Protein AF-A0A942PA89-F1 (afdb_monomer_lite)

pLDDT: mean 78.85, std 12.21, range [45.62, 94.44]

Secondary structure (DSSP, 8-state):
--------GGGGHHHHHHHHHHHHHHHS-B-TTS-B----HHHHHHHHHHHHHHHHHHHHHHHHHHHHHHHTTTTS--HHHHHHHHT--

Radius of gyration: 28.87 Å; chains: 1; bounding box: 71×28×63 Å

Structure (mmCIF, N/CA/C/O backbone):
data_AF-A0A942PA89-F1
#
_entry.id   AF-A0A942PA89-F1
#
loop_
_atom_site.group_PDB
_atom_site.id
_atom_site.type_symbol
_atom_site.label_atom_id
_atom_site.label_alt_id
_atom_site.label_comp_id
_atom_site.label_asym_id
_atom_site.label_entity_id
_atom_site.label_seq_id
_atom_site.pdbx_PDB_ins_code
_atom_site.Cartn_x
_atom_site.Cartn_y
_atom_site.Cartn_z
_atom_site.occupancy
_atom_site.B_iso_or_equiv
_atom_site.auth_seq_id
_atom_site.auth_comp_id
_atom_site.auth_asym_id
_atom_site.auth_atom_id
_atom_site.pdbx_PDB_model_num
ATOM 1 N N . MET A 1 1 ? 52.255 -4.912 -19.191 1.00 45.62 1 MET A N 1
ATOM 2 C CA . MET A 1 1 ? 51.501 -4.195 -20.234 1.00 45.62 1 MET A CA 1
ATOM 3 C C . MET A 1 1 ? 50.154 -3.901 -19.617 1.00 45.62 1 MET A C 1
ATOM 5 O O . MET A 1 1 ? 49.379 -4.827 -19.435 1.00 45.62 1 MET A O 1
ATOM 9 N N . GLU A 1 2 ? 49.972 -2.683 -19.121 1.00 54.75 2 GLU A N 1
ATOM 10 C CA . GLU A 1 2 ? 48.708 -2.257 -18.524 1.00 54.75 2 GLU A CA 1
ATOM 11 C C . GLU A 1 2 ? 47.772 -1.917 -19.682 1.00 54.75 2 GLU A C 1
ATOM 13 O O . GLU A 1 2 ? 48.021 -0.975 -20.431 1.00 54.75 2 GLU A O 1
ATOM 18 N N . GLU A 1 3 ? 46.766 -2.757 -19.911 1.00 65.19 3 GLU A N 1
ATOM 19 C CA . GLU A 1 3 ? 45.706 -2.442 -20.862 1.00 65.19 3 GLU A CA 1
ATOM 20 C C . GLU A 1 3 ? 44.861 -1.322 -20.253 1.00 65.19 3 GLU A C 1
ATOM 22 O O . GLU A 1 3 ? 44.082 -1.543 -19.323 1.00 65.19 3 GLU A O 1
ATOM 27 N N . GLU A 1 4 ? 45.041 -0.098 -20.748 1.00 64.44 4 GLU A N 1
ATOM 28 C CA . GLU A 1 4 ? 44.142 1.009 -20.439 1.00 64.44 4 GLU A CA 1
ATOM 29 C C . GLU A 1 4 ? 42.742 0.644 -20.949 1.00 64.44 4 GLU A C 1
ATOM 31 O O . GLU A 1 4 ? 42.446 0.706 -22.144 1.00 64.44 4 GLU A O 1
ATOM 36 N N . LEU A 1 5 ? 41.863 0.226 -20.033 1.00 73.62 5 LEU A N 1
ATOM 37 C CA . LEU A 1 5 ? 40.448 0.023 -20.325 1.00 73.62 5 LEU A CA 1
ATOM 38 C C . LEU A 1 5 ? 39.808 1.381 -20.632 1.00 73.62 5 LEU A C 1
ATOM 40 O O . LEU A 1 5 ? 39.331 2.093 -19.746 1.00 73.62 5 LEU A O 1
ATOM 44 N N . ILE A 1 6 ? 39.774 1.736 -21.914 1.00 77.38 6 ILE A N 1
ATOM 45 C CA . ILE A 1 6 ? 39.042 2.900 -22.409 1.00 77.38 6 ILE A CA 1
ATOM 46 C C . ILE A 1 6 ? 37.548 2.566 -22.348 1.00 77.38 6 ILE A C 1
ATOM 48 O O . ILE A 1 6 ? 36.960 2.040 -23.293 1.00 77.38 6 ILE A O 1
ATOM 52 N N . LEU A 1 7 ? 36.931 2.845 -21.199 1.00 77.19 7 LEU A N 1
ATOM 53 C CA . LEU A 1 7 ? 35.498 2.673 -20.980 1.00 77.19 7 LEU A CA 1
ATOM 54 C C . LEU A 1 7 ? 34.708 3.678 -21.839 1.00 77.19 7 LEU A C 1
ATOM 56 O O . LEU A 1 7 ? 34.825 4.893 -21.640 1.00 77.19 7 LEU A O 1
ATOM 60 N N . PRO A 1 8 ? 33.867 3.209 -22.779 1.00 82.81 8 PRO A N 1
ATOM 61 C CA . PRO A 1 8 ? 33.037 4.087 -23.591 1.00 82.81 8 PRO A CA 1
ATOM 62 C C . PRO A 1 8 ? 32.072 4.888 -22.714 1.00 82.81 8 PRO A C 1
ATOM 64 O O . PRO A 1 8 ? 31.435 4.340 -21.815 1.00 82.81 8 PRO A O 1
ATOM 67 N N . LYS A 1 9 ? 31.874 6.175 -23.022 1.00 80.81 9 LYS A N 1
ATOM 68 C CA . LYS A 1 9 ? 30.957 7.062 -22.271 1.00 80.81 9 LYS A CA 1
ATOM 69 C C . LYS A 1 9 ? 29.528 6.504 -22.149 1.00 80.81 9 LYS A C 1
ATOM 71 O O . LYS A 1 9 ? 28.848 6.779 -21.167 1.00 80.81 9 LYS A O 1
ATOM 76 N N . TRP A 1 10 ? 29.098 5.676 -23.103 1.00 82.69 10 TRP A N 1
ATOM 77 C CA . TRP A 1 10 ? 27.798 4.997 -23.108 1.00 82.69 10 TRP A CA 1
ATOM 78 C C . TRP A 1 10 ? 27.618 3.958 -21.994 1.00 82.69 10 TRP A C 1
ATOM 80 O O . TRP A 1 10 ? 26.482 3.633 -21.663 1.00 82.69 10 TRP A O 1
ATOM 90 N N . VAL A 1 11 ? 28.696 3.477 -21.364 1.00 87.62 11 VAL A N 1
ATOM 91 C CA . VAL A 1 11 ? 28.609 2.533 -20.234 1.00 87.62 11 VAL A CA 1
ATOM 92 C C . VAL A 1 11 ? 27.844 3.140 -19.055 1.00 87.62 11 VAL A C 1
ATOM 94 O O . VAL A 1 11 ? 27.129 2.425 -18.359 1.00 87.62 11 VAL A O 1
ATOM 97 N N . TRP A 1 12 ? 27.881 4.465 -18.890 1.00 86.50 12 TRP A N 1
ATOM 98 C CA . TRP A 1 12 ? 27.094 5.175 -17.876 1.00 86.50 12 TRP A CA 1
ATOM 99 C C . TRP A 1 12 ? 25.584 5.168 -18.138 1.00 86.50 12 TRP A C 1
ATOM 101 O O . TRP A 1 12 ? 24.807 5.365 -17.206 1.00 86.50 12 TRP A O 1
ATOM 111 N N . ALA A 1 13 ? 25.135 4.895 -19.366 1.00 89.56 13 ALA A N 1
ATOM 112 C CA . ALA A 1 13 ? 23.708 4.775 -19.661 1.00 89.56 13 ALA A CA 1
ATOM 113 C C . ALA A 1 13 ? 23.100 3.505 -19.044 1.00 89.56 13 ALA A C 1
ATOM 115 O O . ALA A 1 13 ? 21.920 3.486 -18.705 1.00 89.56 13 ALA A O 1
ATOM 116 N N . PHE A 1 14 ? 23.903 2.456 -18.856 1.00 91.25 14 PHE A N 1
ATOM 117 C CA . PHE A 1 14 ? 23.446 1.181 -18.315 1.00 91.25 14 PHE A CA 1
ATOM 118 C C . PHE A 1 14 ? 22.950 1.262 -16.859 1.00 91.25 14 PHE A C 1
ATOM 120 O O . PHE A 1 14 ? 21.814 0.855 -16.608 1.00 91.25 14 PHE A O 1
ATOM 127 N N . PRO A 1 15 ? 23.702 1.831 -15.890 1.00 91.94 15 PRO A N 1
ATOM 128 C CA . PRO A 1 15 ? 23.190 1.997 -14.532 1.00 91.94 15 PRO A CA 1
ATOM 129 C C . PRO A 1 15 ? 21.968 2.920 -14.488 1.00 91.94 15 PRO A C 1
ATOM 131 O O . PRO A 1 15 ? 21.032 2.649 -13.741 1.00 91.94 15 PRO A O 1
ATOM 134 N N . VAL A 1 16 ? 21.920 3.961 -15.328 1.00 93.12 16 VAL A N 1
ATOM 135 C CA . VAL A 1 16 ? 20.747 4.844 -15.435 1.00 93.12 16 VAL A CA 1
ATOM 136 C C . VAL A 1 16 ? 19.517 4.067 -15.912 1.00 93.12 16 VAL A C 1
ATOM 138 O O . VAL A 1 16 ? 18.451 4.181 -15.311 1.00 93.12 16 VAL A O 1
ATOM 141 N N . LEU A 1 17 ? 19.665 3.226 -16.938 1.00 93.88 17 LEU A N 1
ATOM 142 C CA . LEU A 1 17 ? 18.592 2.366 -17.439 1.00 93.88 17 LEU A CA 1
ATOM 143 C C . LEU A 1 17 ? 18.087 1.405 -16.353 1.00 93.88 17 LEU A C 1
ATOM 145 O O . LEU A 1 17 ? 16.878 1.258 -16.176 1.00 93.88 17 LEU A O 1
ATOM 149 N N . ILE A 1 18 ? 19.002 0.784 -15.604 1.00 94.31 18 ILE A N 1
ATOM 150 C CA . ILE A 1 18 ? 18.655 -0.118 -14.499 1.00 94.31 18 ILE A CA 1
ATOM 151 C C . ILE A 1 18 ? 17.866 0.624 -13.422 1.00 94.31 18 ILE A C 1
ATOM 153 O O . ILE A 1 18 ? 16.850 0.112 -12.956 1.00 94.31 18 ILE A O 1
ATOM 157 N N . ILE A 1 19 ? 18.291 1.832 -13.048 1.00 94.25 19 ILE A N 1
ATOM 158 C CA . ILE A 1 19 ? 17.589 2.649 -12.053 1.00 94.25 19 ILE A CA 1
ATOM 159 C C . ILE A 1 19 ? 16.175 2.982 -12.537 1.00 94.25 19 ILE A C 1
ATOM 161 O O . ILE A 1 19 ? 15.218 2.816 -11.783 1.00 94.25 19 ILE A O 1
ATOM 165 N N . LEU A 1 20 ? 16.016 3.395 -13.797 1.00 92.56 20 LEU A N 1
ATOM 166 C CA . LEU A 1 20 ? 14.701 3.703 -14.367 1.00 92.56 20 LEU A CA 1
ATOM 167 C C . LEU A 1 20 ? 13.783 2.473 -14.400 1.00 92.56 20 LEU A C 1
ATOM 169 O O . LEU A 1 20 ? 12.609 2.574 -14.043 1.00 92.56 20 LEU A O 1
ATOM 173 N N . LEU A 1 21 ? 14.315 1.302 -14.762 1.00 90.00 21 LEU A N 1
ATOM 174 C CA . LEU A 1 21 ? 13.574 0.039 -14.733 1.00 90.00 21 LEU A CA 1
ATOM 175 C C . LEU A 1 21 ? 13.176 -0.363 -13.313 1.00 90.00 21 LEU A C 1
ATOM 177 O O . LEU A 1 21 ? 12.034 -0.766 -13.090 1.00 90.00 21 LEU A O 1
ATOM 181 N N . ALA A 1 22 ? 14.088 -0.230 -12.351 1.00 90.31 22 ALA A N 1
ATOM 182 C CA . ALA A 1 22 ? 13.820 -0.535 -10.952 1.00 90.31 22 ALA A CA 1
ATOM 183 C C . ALA A 1 22 ? 12.732 0.385 -10.386 1.00 90.31 22 ALA A C 1
ATOM 185 O O . ALA A 1 22 ? 11.791 -0.092 -9.753 1.00 90.31 22 ALA A O 1
ATOM 186 N N . LEU A 1 23 ? 12.805 1.688 -10.673 1.00 89.12 23 LEU A N 1
ATOM 187 C CA . LEU A 1 23 ? 11.776 2.653 -10.284 1.00 89.12 23 LEU A CA 1
ATOM 188 C C . LEU A 1 23 ? 10.426 2.313 -10.921 1.00 89.12 23 LEU A C 1
ATOM 190 O O 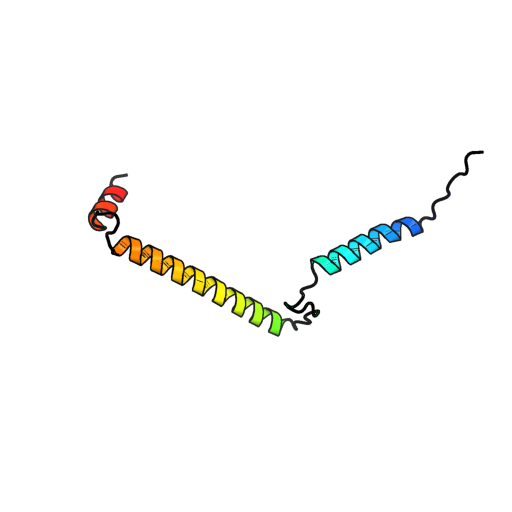. LEU A 1 23 ? 9.419 2.243 -10.221 1.00 89.12 23 LEU A O 1
ATOM 194 N N . GLY A 1 24 ? 10.396 2.028 -12.223 1.00 83.25 24 GLY A N 1
ATOM 195 C CA . GLY A 1 24 ? 9.175 1.598 -12.901 1.00 83.25 24 GLY A CA 1
ATOM 196 C C . GLY A 1 24 ? 8.587 0.330 -12.279 1.00 83.25 24 GLY A C 1
ATOM 197 O O . GLY A 1 24 ? 7.388 0.256 -12.036 1.00 83.25 24 GLY A O 1
ATOM 198 N N . TYR A 1 25 ? 9.426 -0.651 -11.948 1.00 81.12 25 TYR A N 1
ATOM 199 C CA . TYR A 1 25 ? 8.990 -1.894 -11.318 1.00 81.12 25 TYR A CA 1
ATOM 200 C C . TYR A 1 25 ? 8.430 -1.684 -9.902 1.00 81.12 25 TYR A C 1
ATOM 202 O O . TYR A 1 25 ? 7.411 -2.288 -9.572 1.00 81.12 25 TYR A O 1
ATOM 210 N N . LEU A 1 26 ? 9.078 -0.852 -9.075 1.00 82.31 26 LEU A N 1
ATOM 211 C CA . LEU A 1 26 ? 8.665 -0.594 -7.688 1.00 82.31 26 LEU A CA 1
ATOM 212 C C . LEU A 1 26 ? 7.396 0.262 -7.599 1.00 82.31 26 LEU A C 1
ATOM 214 O O . LEU A 1 26 ? 6.557 0.020 -6.735 1.00 82.31 26 LEU A O 1
ATOM 218 N N . TYR A 1 27 ? 7.273 1.273 -8.458 1.00 79.19 27 TYR A N 1
ATOM 219 C CA . TYR A 1 27 ? 6.215 2.280 -8.354 1.00 79.19 27 TYR A CA 1
ATOM 220 C C . TYR A 1 27 ? 5.052 2.059 -9.323 1.00 79.19 27 TYR A C 1
ATOM 222 O O . TYR A 1 27 ? 4.015 2.706 -9.169 1.00 79.19 27 TYR A O 1
ATOM 230 N N . SER A 1 28 ? 5.177 1.155 -10.303 1.00 71.31 28 SER A N 1
ATOM 231 C CA . SER A 1 28 ? 4.052 0.810 -11.172 1.00 71.31 28 SER A CA 1
ATOM 232 C C . SER A 1 28 ? 2.962 0.116 -10.349 1.00 71.31 28 SER A C 1
ATOM 234 O O . SER A 1 28 ? 3.201 -0.974 -9.824 1.00 71.31 28 SER A O 1
ATOM 236 N N . PRO A 1 29 ? 1.744 0.679 -10.270 1.00 65.56 29 PRO A N 1
ATOM 237 C CA . PRO A 1 29 ? 0.633 0.014 -9.609 1.00 65.56 29 PRO A CA 1
ATOM 238 C C . PRO A 1 29 ? 0.292 -1.279 -10.362 1.00 65.56 29 PRO A C 1
ATOM 240 O O . PRO A 1 29 ? 0.049 -1.275 -11.571 1.00 65.56 29 PRO A O 1
ATOM 243 N N . ARG A 1 30 ? 0.310 -2.403 -9.644 1.00 67.25 30 ARG A N 1
ATOM 244 C CA . ARG A 1 30 ? -0.039 -3.730 -10.162 1.00 67.25 30 ARG A CA 1
ATOM 245 C C . ARG A 1 30 ? -1.216 -4.294 -9.384 1.00 67.25 30 ARG A C 1
ATOM 247 O O . ARG A 1 30 ? -1.329 -4.081 -8.178 1.00 67.25 30 ARG A O 1
ATOM 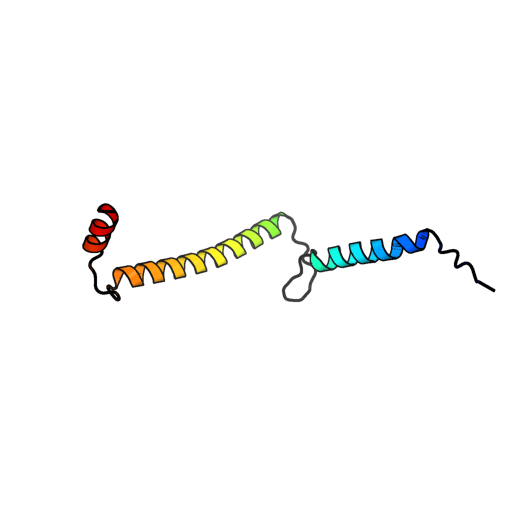254 N N . GLU A 1 31 ? -2.090 -4.999 -10.089 1.00 64.50 31 GLU A N 1
ATOM 255 C CA . GLU A 1 31 ? -3.191 -5.748 -9.487 1.00 64.50 31 GLU A CA 1
ATOM 256 C C . GLU A 1 31 ? -2.673 -6.894 -8.614 1.00 64.50 31 GLU A C 1
ATOM 258 O O . GLU A 1 31 ? -1.514 -7.305 -8.716 1.00 64.50 31 GLU A O 1
ATOM 263 N N . ARG A 1 32 ? -3.566 -7.470 -7.803 1.00 60.12 32 ARG A N 1
ATOM 264 C CA . ARG A 1 32 ? -3.298 -8.680 -7.010 1.00 60.12 32 ARG A CA 1
ATOM 265 C C . ARG A 1 32 ? -2.796 -9.859 -7.856 1.00 60.12 32 ARG A C 1
ATOM 267 O O . ARG A 1 32 ? -2.021 -10.662 -7.352 1.00 60.12 32 ARG A O 1
ATOM 274 N N . ASP A 1 33 ? -3.164 -9.885 -9.134 1.00 65.12 33 ASP A N 1
ATOM 275 C CA . ASP A 1 33 ? -2.777 -10.921 -10.098 1.00 65.12 33 ASP A CA 1
ATOM 276 C C . ASP A 1 33 ? -1.561 -10.515 -10.958 1.00 65.12 33 ASP A C 1
ATOM 278 O O . ASP A 1 33 ? -1.285 -11.121 -11.992 1.00 65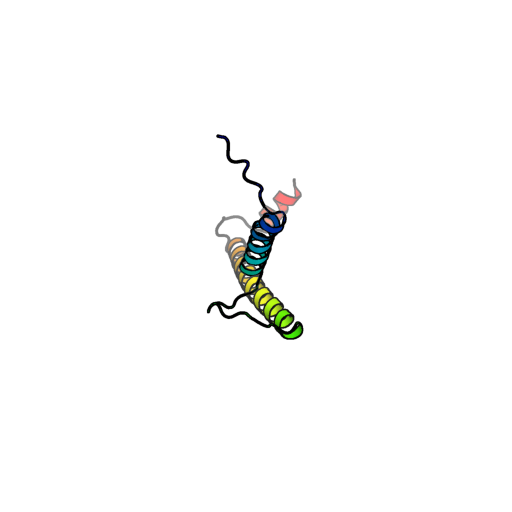.12 33 ASP A O 1
ATOM 282 N N . GLY A 1 34 ? -0.841 -9.451 -10.578 1.00 62.22 34 GLY A N 1
ATOM 283 C CA . GLY A 1 34 ? 0.363 -8.982 -11.274 1.00 62.22 34 GLY A CA 1
ATOM 284 C C . GLY A 1 34 ? 0.104 -8.220 -12.578 1.00 62.22 34 GLY A C 1
ATOM 285 O O . GLY A 1 34 ? 1.056 -7.816 -13.248 1.00 62.22 34 GLY A O 1
ATOM 286 N N . ARG A 1 35 ? -1.163 -7.984 -12.939 1.00 61.59 35 ARG A N 1
ATOM 287 C CA . ARG A 1 35 ? -1.532 -7.245 -14.152 1.00 61.59 35 ARG A CA 1
ATOM 288 C C . ARG A 1 35 ? -1.246 -5.746 -13.987 1.00 61.59 35 ARG A C 1
ATOM 290 O O . ARG A 1 35 ? -1.558 -5.185 -12.932 1.00 61.59 35 ARG A O 1
ATOM 297 N N . PRO A 1 36 ? -0.650 -5.081 -14.995 1.00 59.38 36 PRO A N 1
ATOM 298 C CA . PRO A 1 36 ? -0.488 -3.636 -14.979 1.00 59.38 36 PRO A CA 1
ATOM 299 C C . PRO A 1 36 ? -1.871 -3.002 -15.069 1.00 59.38 36 PRO A C 1
ATOM 301 O O . PRO A 1 36 ? -2.607 -3.190 -16.038 1.00 59.38 36 PRO A O 1
ATOM 304 N N . ILE A 1 37 ? -2.234 -2.274 -14.025 1.00 62.25 37 ILE A N 1
ATOM 305 C CA . ILE A 1 37 ? -3.530 -1.633 -13.942 1.00 62.25 37 ILE A CA 1
ATOM 306 C C . ILE A 1 37 ? -3.420 -0.261 -14.621 1.00 62.25 37 ILE A C 1
ATOM 308 O O . ILE A 1 37 ? -2.803 0.674 -14.109 1.00 62.25 37 ILE A O 1
ATOM 312 N N . LEU A 1 38 ? -4.036 -0.140 -15.796 1.00 60.97 38 LEU A N 1
ATOM 313 C CA . LEU A 1 38 ? -4.346 1.147 -16.414 1.00 60.97 38 LEU A CA 1
ATOM 314 C C . LEU A 1 38 ? -5.622 1.681 -15.760 1.00 60.97 38 LEU A C 1
ATOM 316 O O . LEU A 1 38 ? -6.712 1.587 -16.320 1.00 60.97 38 LEU A O 1
ATOM 320 N N . LEU A 1 39 ? -5.505 2.219 -14.544 1.00 61.81 39 LEU A N 1
ATOM 321 C CA . LEU A 1 39 ? -6.600 3.026 -14.010 1.00 61.81 39 LEU A CA 1
ATOM 322 C C . LEU A 1 39 ? -6.581 4.342 -14.767 1.00 61.81 39 LEU A C 1
ATOM 324 O O . LEU A 1 39 ? -5.721 5.193 -14.531 1.00 61.81 39 LEU A O 1
ATOM 328 N N . LEU A 1 40 ? -7.569 4.518 -15.638 1.00 75.88 40 LEU A N 1
ATOM 329 C CA . LEU A 1 40 ? -8.040 5.853 -15.981 1.00 75.88 40 LEU A CA 1
ATOM 330 C C . LEU A 1 40 ? -8.194 6.650 -14.668 1.00 75.88 40 LEU A C 1
ATOM 332 O O . LEU A 1 40 ? -8.595 6.064 -13.652 1.00 75.88 40 LEU A O 1
ATOM 336 N N . PRO A 1 41 ? -7.850 7.948 -14.652 1.00 73.06 41 PRO A N 1
ATOM 337 C CA . PRO A 1 41 ? -7.829 8.753 -13.428 1.00 73.06 41 PRO A CA 1
ATOM 338 C C . PRO A 1 41 ? -9.127 8.626 -12.620 1.00 73.06 41 PRO A C 1
ATOM 340 O O . PRO A 1 41 ? -9.080 8.480 -11.397 1.00 73.06 41 PRO A O 1
ATOM 343 N N . ASP A 1 42 ? -10.262 8.544 -13.310 1.00 71.50 42 ASP A N 1
ATOM 344 C CA . ASP A 1 42 ? -11.583 8.383 -12.703 1.00 71.50 42 ASP A CA 1
ATOM 345 C C . ASP A 1 42 ? -11.739 7.044 -11.968 1.00 71.50 42 ASP A C 1
ATOM 347 O O . ASP A 1 42 ? -12.221 6.993 -10.836 1.00 71.50 42 ASP A O 1
ATOM 351 N N . VAL A 1 43 ? -11.251 5.945 -12.550 1.00 75.00 43 VAL A N 1
ATOM 352 C CA . VAL A 1 43 ? -11.320 4.613 -11.925 1.00 75.00 43 VAL A CA 1
ATOM 353 C C . VAL A 1 43 ? -10.380 4.540 -10.717 1.00 75.00 43 VAL A C 1
ATOM 355 O O . VAL A 1 43 ? -10.712 3.928 -9.701 1.00 75.00 43 VAL A O 1
ATOM 358 N N . ARG A 1 44 ? -9.227 5.226 -10.770 1.00 75.94 44 ARG A N 1
ATOM 359 C CA . ARG A 1 44 ? -8.300 5.317 -9.628 1.00 75.94 44 ARG A CA 1
ATOM 360 C C . ARG A 1 44 ? -8.930 6.043 -8.444 1.00 75.94 44 ARG A C 1
ATOM 362 O O . ARG A 1 44 ? -8.712 5.637 -7.300 1.00 75.94 44 ARG A O 1
ATOM 369 N N . ALA A 1 45 ? -9.686 7.107 -8.705 1.00 79.75 45 ALA A N 1
ATOM 370 C CA . ALA A 1 45 ? -10.379 7.857 -7.663 1.00 79.75 45 ALA A CA 1
ATOM 371 C C . ALA A 1 45 ? -11.412 6.977 -6.944 1.00 79.75 45 ALA A C 1
ATOM 373 O O . ALA A 1 45 ? -11.437 6.938 -5.712 1.00 79.75 45 ALA A O 1
ATOM 374 N N . VAL A 1 46 ? -12.186 6.195 -7.703 1.00 84.19 46 VAL A N 1
ATOM 375 C CA . VAL A 1 46 ? -13.165 5.248 -7.150 1.00 84.19 46 VAL A CA 1
ATOM 376 C C . VAL A 1 46 ? -12.487 4.161 -6.317 1.00 84.19 46 VAL A C 1
ATOM 378 O O . VAL A 1 46 ? -12.927 3.886 -5.202 1.00 84.19 46 VAL A O 1
ATOM 381 N N . GLU A 1 47 ? -11.387 3.576 -6.795 1.00 81.56 47 GLU A N 1
ATOM 382 C CA . GLU A 1 47 ? -10.679 2.541 -6.032 1.00 81.56 47 GLU A CA 1
ATOM 383 C C . GLU A 1 47 ? -10.044 3.103 -4.751 1.00 81.56 47 GLU A C 1
ATOM 385 O O . GLU A 1 47 ? -10.115 2.487 -3.687 1.00 81.56 47 GLU A O 1
ATOM 390 N N . THR A 1 48 ? -9.495 4.319 -4.813 1.00 85.19 48 THR A N 1
ATOM 391 C CA . THR A 1 48 ? -8.966 5.019 -3.631 1.00 85.19 48 THR A CA 1
ATOM 392 C C . THR A 1 48 ? -10.069 5.250 -2.599 1.00 85.19 48 THR A C 1
ATOM 394 O O . THR A 1 48 ? -9.872 4.993 -1.409 1.00 85.19 48 THR A O 1
ATOM 397 N N . TYR A 1 49 ? -11.252 5.671 -3.051 1.00 87.06 49 TYR A N 1
ATOM 398 C CA . TYR A 1 49 ? -12.423 5.834 -2.197 1.00 87.06 49 TYR A CA 1
ATOM 399 C C . TYR A 1 49 ? -12.883 4.499 -1.591 1.00 87.06 49 TYR A C 1
ATOM 401 O O . TYR A 1 49 ? -13.115 4.412 -0.383 1.00 87.06 49 TYR A O 1
ATOM 409 N N . ARG A 1 50 ? -12.926 3.426 -2.389 1.00 87.06 50 ARG A N 1
ATOM 410 C CA . ARG A 1 50 ? -13.276 2.075 -1.927 1.00 87.06 50 ARG A CA 1
ATOM 411 C C . ARG A 1 50 ? -12.339 1.599 -0.817 1.00 87.06 50 ARG A C 1
ATOM 413 O O . ARG A 1 50 ? -12.801 1.138 0.229 1.00 87.06 50 ARG A O 1
ATOM 420 N N . LEU A 1 51 ? -11.028 1.746 -1.013 1.00 89.56 51 LEU A N 1
ATOM 421 C CA . LEU A 1 51 ? -10.016 1.388 -0.016 1.00 89.56 51 LEU A CA 1
ATOM 422 C C . LEU A 1 51 ? -10.145 2.231 1.261 1.00 89.56 51 LEU A C 1
ATOM 424 O O . LEU A 1 51 ? -10.015 1.696 2.367 1.00 89.56 51 LEU A O 1
ATOM 428 N N . ALA A 1 52 ? -10.443 3.527 1.126 1.00 92.38 52 ALA A N 1
ATOM 429 C CA . ALA A 1 52 ? -10.673 4.416 2.260 1.00 92.38 52 ALA A CA 1
ATOM 430 C C . ALA A 1 52 ? -11.889 3.982 3.095 1.00 92.38 52 ALA A C 1
ATOM 432 O O . ALA A 1 52 ? -11.778 3.902 4.319 1.00 92.38 52 ALA A O 1
ATOM 433 N N . ILE A 1 53 ? -13.009 3.613 2.461 1.00 92.81 53 ILE A N 1
ATOM 434 C CA . ILE A 1 53 ? -14.201 3.114 3.167 1.00 92.81 53 ILE A CA 1
ATOM 435 C C . ILE A 1 53 ? -13.894 1.831 3.938 1.00 92.81 53 ILE A C 1
ATOM 437 O O . ILE A 1 53 ? -14.284 1.701 5.098 1.00 92.81 53 ILE A O 1
ATOM 441 N N . VAL A 1 54 ? -13.191 0.876 3.323 1.00 92.50 54 VAL A N 1
ATOM 442 C CA . VAL A 1 54 ? -12.845 -0.390 3.990 1.00 92.50 54 VAL A CA 1
ATOM 443 C C . VAL A 1 54 ? -11.990 -0.130 5.232 1.00 92.50 54 VAL A C 1
ATOM 445 O O . VAL A 1 54 ? -12.247 -0.702 6.294 1.00 92.50 54 VAL A O 1
ATOM 448 N N . ARG A 1 55 ? -11.011 0.778 5.132 1.00 93.31 55 ARG A N 1
ATOM 449 C CA . ARG A 1 55 ? -10.193 1.195 6.278 1.00 93.31 55 ARG A CA 1
ATOM 450 C C . ARG A 1 55 ? -11.039 1.875 7.355 1.00 93.31 55 ARG A C 1
ATOM 452 O O . ARG A 1 55 ? -10.898 1.537 8.530 1.00 93.31 55 ARG A O 1
ATOM 459 N N . TRP A 1 56 ? -11.916 2.794 6.959 1.00 94.19 56 TRP A N 1
ATOM 460 C CA . TRP A 1 56 ? -12.794 3.518 7.873 1.00 94.19 56 TRP A CA 1
ATOM 461 C C . TRP A 1 56 ? -13.742 2.576 8.620 1.00 94.19 56 TRP A C 1
ATOM 463 O O . TRP A 1 56 ? -13.869 2.673 9.837 1.00 94.19 56 TRP A O 1
ATOM 473 N N . ARG A 1 57 ? -14.312 1.576 7.936 1.00 94.12 57 ARG A N 1
ATOM 474 C CA . ARG A 1 57 ? -15.136 0.533 8.563 1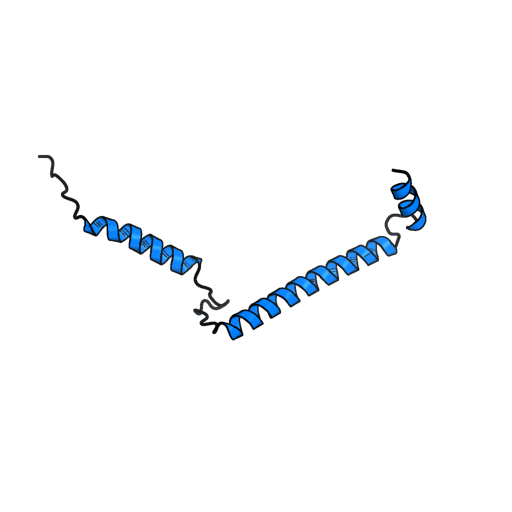.00 94.12 57 ARG A CA 1
ATOM 475 C C . ARG A 1 57 ? -14.377 -0.215 9.660 1.00 94.12 57 ARG A C 1
ATOM 477 O O . ARG A 1 57 ? -14.913 -0.413 10.746 1.00 94.12 57 ARG A O 1
ATOM 484 N N . GLY A 1 58 ? -13.128 -0.606 9.398 1.00 93.06 58 GLY A N 1
ATOM 485 C CA . GLY A 1 58 ? -12.291 -1.269 10.401 1.00 93.06 58 GLY A CA 1
ATOM 486 C C . GLY A 1 58 ? -11.973 -0.371 11.602 1.00 93.06 58 GLY A C 1
ATOM 487 O O . GLY A 1 58 ? -11.952 -0.840 12.738 1.00 93.06 58 GLY A O 1
ATOM 488 N N . GLN A 1 59 ? -11.762 0.928 11.376 1.00 94.12 59 GLN A N 1
ATOM 489 C CA . GLN A 1 59 ? -11.570 1.906 12.452 1.00 94.12 59 GLN A CA 1
ATOM 490 C C . GLN A 1 59 ? -12.848 2.106 13.277 1.00 94.12 59 GLN A C 1
ATOM 492 O O . GLN A 1 5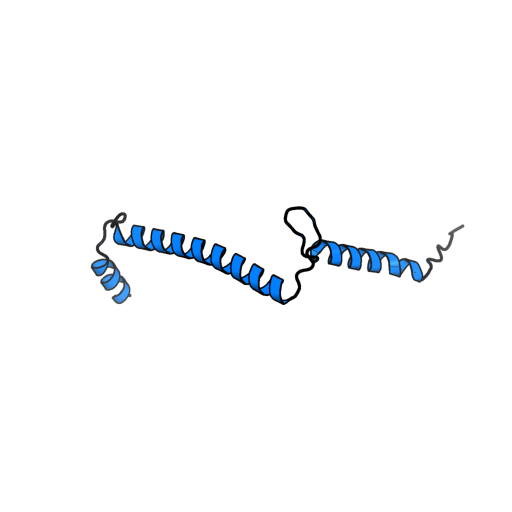9 ? -12.772 2.113 14.502 1.00 94.12 59 GLN A O 1
ATOM 497 N N . ALA A 1 60 ? -14.012 2.187 12.628 1.00 94.12 60 ALA A N 1
ATOM 498 C CA . ALA A 1 60 ? -15.304 2.317 13.296 1.00 94.12 60 ALA A CA 1
ATOM 499 C C . ALA A 1 60 ? -15.606 1.108 14.197 1.00 94.12 60 ALA A C 1
ATOM 501 O O . ALA A 1 60 ? -16.019 1.286 15.336 1.00 94.12 60 ALA A O 1
ATOM 502 N N . GLN A 1 61 ? -15.314 -0.115 13.741 1.00 94.44 61 GLN A N 1
ATOM 503 C CA . GLN A 1 61 ? -15.467 -1.321 14.567 1.00 94.44 61 GLN A CA 1
ATOM 504 C C . GLN A 1 61 ? -14.543 -1.326 15.791 1.00 94.44 61 GLN A C 1
ATOM 506 O O . GLN A 1 61 ? -14.938 -1.763 16.869 1.00 94.44 61 GLN A O 1
ATOM 511 N N . ARG A 1 62 ? -13.305 -0.833 15.650 1.00 94.12 62 ARG A N 1
ATOM 512 C CA . ARG A 1 62 ? -12.391 -0.694 16.795 1.00 94.12 62 ARG A CA 1
ATOM 513 C C . ARG A 1 62 ? -12.890 0.348 17.789 1.00 94.12 62 ARG A C 1
ATOM 515 O O . ARG A 1 62 ? -12.812 0.106 18.988 1.00 94.12 62 ARG A O 1
ATOM 522 N N . LEU A 1 63 ? -13.399 1.476 17.295 1.00 93.19 63 LEU A N 1
ATOM 523 C CA . LEU A 1 63 ? -13.981 2.521 18.133 1.00 93.19 63 LEU A CA 1
ATOM 524 C C . LEU A 1 63 ? -15.193 1.990 18.908 1.00 93.19 63 LEU A C 1
ATOM 526 O O . LEU A 1 63 ? -15.273 2.187 20.115 1.00 93.19 63 LEU A O 1
ATOM 530 N N . ASP A 1 64 ? -16.082 1.257 18.240 1.00 93.25 64 ASP A N 1
ATOM 531 C CA . ASP A 1 64 ? -17.245 0.627 18.869 1.00 93.25 64 ASP A CA 1
ATOM 532 C C . ASP A 1 64 ? -16.834 -0.348 19.986 1.00 93.25 64 ASP A C 1
ATOM 534 O O . ASP A 1 64 ? -17.336 -0.276 21.106 1.00 93.25 64 ASP A O 1
ATOM 538 N N . MET A 1 65 ? -15.819 -1.183 19.742 1.00 88.12 65 MET A N 1
ATOM 539 C CA . MET A 1 65 ? -15.271 -2.085 20.759 1.00 88.12 65 MET A CA 1
ATOM 540 C C . MET A 1 65 ? -14.666 -1.332 21.953 1.00 88.12 65 MET A C 1
ATOM 542 O O . MET A 1 65 ? -14.839 -1.752 23.100 1.00 88.12 65 MET A O 1
ATOM 546 N N . GLN A 1 66 ? -13.968 -0.220 21.710 1.00 87.94 66 GLN A N 1
ATOM 547 C CA . GLN A 1 66 ? -13.420 0.625 22.775 1.00 87.94 66 GLN A CA 1
ATOM 548 C C . GLN A 1 66 ? -14.533 1.258 23.614 1.00 87.94 66 GLN A C 1
ATOM 550 O O . GLN A 1 66 ? -14.478 1.188 24.841 1.00 87.94 66 GLN A O 1
ATOM 555 N N . ILE A 1 67 ? -15.565 1.807 22.968 1.00 87.06 67 ILE A N 1
ATOM 556 C CA . ILE A 1 67 ? -16.735 2.384 23.641 1.00 87.06 67 ILE A CA 1
ATOM 557 C C . ILE A 1 67 ? -17.448 1.309 24.460 1.00 87.06 67 ILE A C 1
ATOM 559 O O . ILE A 1 67 ? -17.674 1.502 25.650 1.00 87.06 67 ILE A O 1
ATOM 563 N N . SER A 1 68 ? -17.735 0.150 23.866 1.00 86.12 68 SER A N 1
ATOM 564 C CA . SER A 1 68 ? -18.366 -0.976 24.558 1.00 86.12 68 SER A CA 1
ATOM 565 C C . SER A 1 68 ? -17.543 -1.430 25.767 1.00 86.12 68 SER A C 1
ATOM 567 O O . SER A 1 68 ? -18.094 -1.650 26.841 1.00 86.12 68 SER A O 1
ATOM 569 N N . THR A 1 69 ? -16.213 -1.475 25.650 1.00 83.06 69 THR A N 1
ATOM 570 C CA . THR A 1 69 ? -15.322 -1.816 26.770 1.00 83.06 69 THR A CA 1
ATOM 571 C C . THR A 1 69 ? -15.415 -0.790 27.901 1.00 83.06 69 THR A C 1
ATOM 573 O O . THR A 1 69 ? -15.545 -1.183 29.060 1.00 83.06 69 THR A O 1
ATOM 576 N N . ILE A 1 70 ? -15.395 0.507 27.578 1.00 81.06 70 ILE A N 1
ATOM 577 C CA . ILE A 1 70 ? -15.535 1.605 28.548 1.00 81.06 70 ILE A CA 1
ATOM 578 C C . ILE A 1 70 ? -16.907 1.544 29.241 1.00 81.06 70 ILE A C 1
ATOM 580 O O . ILE A 1 70 ? -16.977 1.619 30.464 1.00 81.06 70 ILE A O 1
ATOM 584 N N . LEU A 1 71 ? -17.982 1.353 28.472 1.00 79.31 71 LEU A N 1
ATOM 585 C CA . LEU A 1 71 ? -19.362 1.309 28.967 1.00 79.31 71 LEU A CA 1
ATOM 586 C C . LEU A 1 71 ? -19.691 0.028 29.746 1.00 79.31 71 LEU A C 1
ATOM 588 O O . LEU A 1 71 ? -20.499 0.066 30.666 1.00 79.31 71 LEU A O 1
ATOM 592 N N . SER A 1 72 ? -19.073 -1.107 29.404 1.00 75.88 72 SER A N 1
ATOM 593 C CA . SER A 1 72 ? -19.333 -2.405 30.049 1.00 75.88 72 SER A CA 1
ATOM 594 C C . SER A 1 72 ? -18.901 -2.468 31.515 1.00 75.88 72 SER A C 1
ATOM 596 O O . SER A 1 72 ? -19.131 -3.480 32.174 1.00 75.88 72 SER A O 1
ATOM 598 N N . GLY A 1 73 ? -18.223 -1.433 32.026 1.00 67.12 73 GLY A N 1
ATOM 599 C CA . GLY A 1 73 ? -17.758 -1.406 33.408 1.00 67.12 73 GLY A CA 1
ATOM 600 C C . GLY A 1 73 ? -16.750 -2.513 33.725 1.00 67.12 73 GLY A C 1
ATOM 601 O O . GLY A 1 73 ? -16.502 -2.785 34.894 1.00 67.12 73 GLY A O 1
ATOM 602 N N . ARG A 1 74 ? -16.124 -3.149 32.716 1.00 60.75 74 ARG A N 1
ATOM 603 C CA . ARG A 1 74 ? -15.154 -4.248 32.911 1.00 60.75 74 ARG A CA 1
ATOM 604 C C . ARG A 1 74 ? -13.926 -3.838 33.741 1.00 60.75 74 ARG A C 1
ATOM 606 O O . ARG A 1 74 ? -13.196 -4.703 34.210 1.00 60.75 74 ARG A O 1
ATOM 613 N N . PHE A 1 75 ? -13.730 -2.535 33.953 1.00 55.19 75 PHE A N 1
ATOM 614 C CA . PHE A 1 75 ? -12.715 -1.949 34.835 1.00 55.19 75 PHE A CA 1
ATOM 615 C C . PHE A 1 75 ? -13.291 -1.234 36.077 1.00 55.19 75 PHE A C 1
ATOM 617 O O . PHE A 1 75 ? -12.599 -0.427 36.685 1.00 55.19 75 PHE A O 1
ATOM 624 N N . GLY A 1 76 ? -14.532 -1.539 36.471 1.00 56.56 76 GLY A N 1
ATOM 625 C CA . GLY A 1 76 ? -15.039 -1.387 37.842 1.00 56.56 76 GLY A CA 1
ATOM 626 C C . GLY A 1 76 ? -15.431 0.009 38.335 1.00 56.56 76 GLY A C 1
ATOM 627 O O . GLY A 1 76 ? -16.033 0.097 39.399 1.00 56.56 76 GLY A O 1
ATOM 628 N N . GLU A 1 77 ? -15.149 1.082 37.598 1.00 61.50 77 GLU A N 1
ATOM 629 C CA . GLU A 1 77 ? -15.447 2.451 38.038 1.00 61.50 77 GLU A CA 1
ATOM 630 C C . GLU A 1 77 ? -16.477 3.145 37.146 1.00 61.50 77 GLU A C 1
ATOM 632 O O . GLU A 1 77 ? -16.384 3.102 35.918 1.00 61.50 77 GLU A O 1
ATOM 637 N N . ASP A 1 78 ? -17.444 3.804 37.785 1.00 72.00 78 ASP A N 1
ATOM 638 C CA . ASP A 1 78 ? -18.433 4.659 37.132 1.00 72.00 78 ASP A CA 1
ATOM 639 C C . ASP A 1 78 ? -17.736 5.751 36.294 1.00 72.00 78 ASP A C 1
ATOM 641 O O . ASP A 1 78 ? -16.787 6.407 36.736 1.00 72.00 78 ASP A O 1
ATOM 645 N N . LEU A 1 79 ? -18.222 5.966 35.068 1.00 70.25 79 LEU A N 1
ATOM 646 C CA . LEU A 1 79 ? -17.721 6.986 34.141 1.00 70.25 79 LEU A CA 1
ATOM 647 C C . LEU A 1 79 ? -17.814 8.386 34.744 1.00 70.25 79 LEU A C 1
ATOM 649 O O . LEU A 1 79 ? -16.974 9.243 34.462 1.00 70.25 79 LEU A O 1
ATOM 653 N N . PHE A 1 80 ? -18.809 8.603 35.606 1.00 72.94 80 PHE A N 1
ATOM 654 C CA . PHE A 1 80 ? -18.964 9.849 36.336 1.00 72.94 80 PHE A CA 1
ATOM 655 C C . PHE A 1 80 ? -17.814 10.082 37.326 1.00 72.94 80 PHE A C 1
ATOM 657 O O . PHE A 1 80 ? -17.286 11.192 37.412 1.00 72.94 80 PHE A O 1
ATOM 664 N N . THR A 1 81 ? -17.364 9.032 38.018 1.00 72.25 81 THR A N 1
ATOM 665 C CA . THR A 1 81 ? -16.213 9.090 38.931 1.00 72.25 81 THR A CA 1
ATOM 666 C C . THR A 1 81 ? -14.934 9.438 38.171 1.00 72.25 81 THR A C 1
ATOM 668 O O . THR A 1 81 ? -14.274 10.413 38.530 1.00 72.25 81 THR A O 1
ATOM 671 N N . ARG A 1 82 ? -14.648 8.766 37.045 1.00 71.75 82 ARG A N 1
ATOM 672 C CA . ARG A 1 82 ? -13.488 9.101 36.192 1.00 71.75 82 ARG A CA 1
ATOM 673 C C . ARG A 1 82 ? -13.543 10.512 35.615 1.00 71.75 82 ARG A C 1
ATOM 675 O O . ARG A 1 82 ? -12.524 11.199 35.582 1.00 71.75 82 ARG A O 1
ATOM 682 N N . SER A 1 83 ? -14.717 10.964 35.165 1.00 76.88 83 SER A N 1
ATOM 683 C CA . SER A 1 83 ? -14.887 12.333 34.663 1.00 76.88 83 SER A CA 1
ATOM 684 C C . SER A 1 83 ? -14.570 13.362 35.746 1.00 76.88 83 SER A C 1
ATOM 686 O O . SER A 1 83 ? -13.943 14.378 35.459 1.00 76.88 83 SER A O 1
ATOM 688 N N . ARG A 1 84 ? -14.980 13.107 36.995 1.00 79.50 84 ARG A N 1
ATOM 689 C CA . ARG A 1 84 ? -14.670 13.991 38.123 1.00 79.50 84 ARG A CA 1
ATOM 690 C C . ARG A 1 84 ? -13.198 13.958 38.516 1.00 79.50 84 ARG A C 1
ATOM 692 O O . ARG A 1 84 ? -12.697 14.983 38.960 1.00 79.50 84 ARG A O 1
ATOM 699 N N . GLU A 1 85 ? -12.510 12.827 38.386 1.00 79.38 85 GLU A N 1
ATOM 700 C CA . GLU A 1 85 ? -11.066 12.743 38.646 1.00 79.38 85 GLU A CA 1
ATOM 701 C C . GLU A 1 85 ? -10.234 13.457 37.578 1.00 79.38 85 GLU A C 1
ATOM 703 O O . GLU A 1 85 ? -9.348 14.233 37.921 1.00 79.38 85 GLU A O 1
ATOM 708 N N . SER A 1 86 ? -10.575 13.294 36.296 1.00 77.88 86 SER A N 1
ATOM 709 C CA . SER A 1 86 ? -9.929 14.017 35.189 1.00 77.88 86 SER A CA 1
ATOM 710 C C . SER A 1 86 ? -10.074 15.538 35.297 1.00 77.88 86 SER A C 1
ATOM 712 O O . SER A 1 86 ? -9.214 16.255 34.799 1.00 77.88 86 SER A O 1
ATOM 714 N N . GLN A 1 87 ? -11.152 16.030 35.910 1.00 79.50 87 GLN A N 1
ATOM 715 C CA . GLN A 1 87 ? -11.388 17.461 36.133 1.00 79.50 87 GLN A CA 1
ATOM 716 C C . GLN A 1 87 ? -10.695 18.014 37.388 1.00 79.50 87 GLN A C 1
ATOM 718 O O . GLN A 1 87 ? -10.732 19.220 37.615 1.00 79.50 87 GLN A O 1
ATOM 723 N N . LYS A 1 88 ? -10.126 17.146 38.234 1.00 79.88 88 LYS A N 1
ATOM 724 C CA . LYS A 1 88 ? -9.357 17.535 39.428 1.00 79.88 88 LYS A CA 1
ATOM 725 C C . LYS A 1 88 ? -7.847 17.618 39.168 1.00 79.88 88 LYS A C 1
ATOM 727 O O . LYS A 1 88 ? -7.125 18.018 40.080 1.00 79.88 88 LYS A O 1
ATOM 732 N N . MET A 1 89 ? -7.392 17.201 37.983 1.00 57.25 89 MET A N 1
ATOM 733 C CA . MET A 1 89 ? -6.023 17.403 37.489 1.00 57.25 89 MET A CA 1
ATOM 734 C C . MET A 1 89 ? -5.840 18.776 36.844 1.00 57.25 89 MET A C 1
ATOM 736 O O . MET A 1 89 ? -6.859 19.405 36.482 1.00 57.25 89 MET A O 1
#

Foldseek 3Di:
DDPPPPDDPCVVVVVVVVVVVVCCVVPQDADPVRHRDPDDPVNVVVVVVVVVVVVVVVVVVVVVVVVCVVVVCPVPDDPVVVVVVVVVD

Sequence (89 aa):
MEEELILPKWVWAFPVLIILLALGYLYSPRERDGRPILLLPDVRAVETYRLAIVRWRGQAQRLDMQI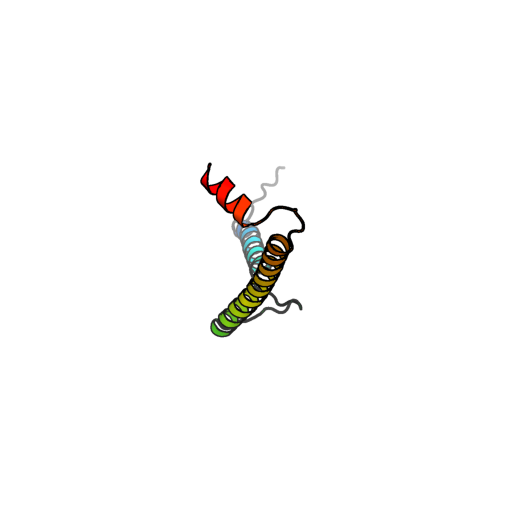STILSGRFGEDLFTRSRESQKM